Protein AF-A0A2V5L339-F1 (afdb_monomer)

Structure (mmCIF, N/CA/C/O backbone):
data_AF-A0A2V5L339-F1
#
_entry.id   AF-A0A2V5L339-F1
#
loop_
_atom_site.group_PDB
_atom_site.id
_atom_site.type_symbol
_atom_site.label_atom_id
_atom_site.label_alt_id
_atom_site.label_comp_id
_atom_site.label_asym_id
_atom_site.label_entity_id
_atom_site.label_seq_id
_atom_site.pdbx_PDB_ins_code
_atom_site.Cartn_x
_atom_site.Cartn_y
_atom_site.Cartn_z
_atom_site.occupancy
_atom_site.B_iso_or_equiv
_atom_site.auth_seq_id
_atom_site.auth_comp_id
_atom_site.auth_asym_id
_atom_site.auth_atom_id
_atom_site.pdbx_PDB_model_num
ATOM 1 N N . MET A 1 1 ? -5.039 12.944 -1.146 1.00 77.25 1 MET A N 1
ATOM 2 C CA . MET A 1 1 ? -4.710 11.580 -0.669 1.00 77.25 1 MET A CA 1
ATOM 3 C C . MET A 1 1 ? -5.765 11.073 0.310 1.00 77.25 1 MET A C 1
ATOM 5 O O . MET A 1 1 ? -6.502 10.186 -0.089 1.00 77.25 1 MET A O 1
ATOM 9 N N . ILE A 1 2 ? -5.958 11.696 1.481 1.00 93.81 2 ILE A N 1
ATOM 10 C CA . ILE A 1 2 ? -7.116 11.408 2.363 1.00 93.81 2 ILE A CA 1
ATOM 11 C C . ILE A 1 2 ? -8.451 11.701 1.656 1.00 93.81 2 ILE A C 1
ATOM 13 O O . ILE A 1 2 ? -9.392 10.923 1.748 1.00 93.81 2 ILE A O 1
ATOM 17 N N . GLU A 1 3 ? -8.503 12.771 0.858 1.00 95.50 3 GLU A N 1
ATOM 18 C CA . GLU A 1 3 ? -9.709 13.152 0.105 1.00 95.50 3 GLU A CA 1
ATOM 19 C C . GLU A 1 3 ? -10.242 12.059 -0.833 1.00 95.50 3 GLU A C 1
ATOM 21 O O . GLU A 1 3 ? -11.444 11.994 -1.069 1.00 95.50 3 GLU A O 1
ATOM 26 N N . ARG A 1 4 ? -9.384 11.155 -1.337 1.00 95.81 4 ARG A N 1
ATOM 27 C CA . ARG A 1 4 ? -9.847 10.022 -2.158 1.00 95.81 4 ARG A CA 1
ATOM 28 C C . ARG A 1 4 ? -10.610 9.005 -1.309 1.00 95.81 4 ARG A C 1
ATOM 30 O O . ARG A 1 4 ? -11.645 8.524 -1.753 1.00 95.81 4 ARG A O 1
ATOM 37 N N . VAL A 1 5 ? -10.136 8.742 -0.088 1.00 97.19 5 VAL A N 1
ATOM 38 C CA . VAL A 1 5 ? -10.815 7.863 0.875 1.00 97.19 5 VAL A CA 1
ATOM 39 C C . VAL A 1 5 ? -12.139 8.489 1.312 1.00 97.19 5 VAL A C 1
ATOM 41 O O . VAL A 1 5 ? -13.173 7.845 1.213 1.00 97.19 5 VAL A O 1
ATOM 44 N N . LYS A 1 6 ? -12.148 9.775 1.685 1.00 97.25 6 LYS A N 1
ATOM 45 C CA . LYS A 1 6 ? -13.387 10.483 2.061 1.00 97.25 6 LYS A CA 1
ATOM 46 C C . LYS A 1 6 ? -14.411 10.528 0.929 1.00 97.25 6 LYS A C 1
ATOM 48 O O . LYS A 1 6 ? -15.605 10.382 1.173 1.00 97.25 6 LYS A O 1
ATOM 53 N N . LYS A 1 7 ? -13.958 10.721 -0.314 1.00 97.88 7 LYS A N 1
ATOM 54 C CA . LYS A 1 7 ? -14.840 10.645 -1.480 1.00 97.88 7 LYS A CA 1
ATOM 55 C C . LYS A 1 7 ? -15.426 9.243 -1.641 1.00 97.88 7 LYS A C 1
ATOM 57 O O . LYS A 1 7 ? -16.621 9.136 -1.879 1.00 97.88 7 LYS A O 1
ATOM 62 N N . TRP A 1 8 ? -14.613 8.199 -1.490 1.00 97.88 8 TRP A N 1
ATOM 63 C CA . TRP A 1 8 ? -15.100 6.821 -1.525 1.00 97.88 8 TRP A CA 1
ATOM 64 C C . TRP A 1 8 ? -16.161 6.582 -0.441 1.00 97.88 8 TRP A C 1
ATOM 66 O O . TRP A 1 8 ? -17.238 6.088 -0.746 1.00 97.88 8 TRP A O 1
ATOM 76 N N . GLU A 1 9 ? -15.926 7.035 0.793 1.00 98.38 9 GLU A N 1
ATOM 77 C CA . GLU A 1 9 ? -16.905 6.895 1.880 1.00 98.38 9 GLU A CA 1
ATOM 78 C C . GLU A 1 9 ? -18.204 7.666 1.637 1.00 98.38 9 GLU A C 1
ATOM 80 O O . GLU A 1 9 ? -19.275 7.217 2.034 1.00 98.38 9 GLU A O 1
ATOM 85 N N . LYS A 1 10 ? -18.137 8.820 0.963 1.00 98.44 10 LYS A N 1
ATOM 86 C CA . LYS A 1 10 ? -19.337 9.564 0.561 1.00 98.44 10 LYS A CA 1
ATOM 87 C C . LYS A 1 10 ? -20.215 8.747 -0.391 1.00 98.44 10 LYS A C 1
ATOM 89 O O . LYS A 1 10 ? -21.436 8.821 -0.298 1.00 98.44 10 LYS A O 1
ATOM 94 N N . ASP A 1 11 ? -19.587 8.001 -1.294 1.00 98.38 11 ASP A N 1
ATOM 95 C CA . ASP A 1 11 ? -20.270 7.257 -2.350 1.00 98.38 11 ASP A CA 1
ATOM 96 C C . ASP A 1 11 ? -20.682 5.835 -1.882 1.00 98.38 11 ASP A C 1
ATOM 98 O O . ASP A 1 11 ? -21.630 5.266 -2.421 1.00 98.38 11 ASP A O 1
ATOM 102 N N . HIS A 1 12 ? -20.017 5.271 -0.860 1.00 98.06 12 HIS A N 1
ATOM 103 C CA . HIS A 1 12 ? -20.170 3.864 -0.440 1.00 98.06 12 HIS A CA 1
ATOM 104 C C . HIS A 1 12 ? -20.501 3.643 1.046 1.00 98.06 12 HIS A C 1
ATOM 106 O O . HIS A 1 12 ? -20.734 2.507 1.460 1.00 98.06 12 HIS A O 1
ATOM 112 N N . GLY A 1 13 ? -20.559 4.707 1.844 1.00 98.44 13 GLY A N 1
ATOM 113 C CA . GLY A 1 13 ? -20.693 4.631 3.295 1.00 98.44 13 GLY A CA 1
ATOM 114 C C . GLY A 1 13 ? -19.342 4.622 4.011 1.00 98.44 13 GLY A C 1
ATOM 115 O O . GLY A 1 13 ? -18.293 4.340 3.432 1.00 98.44 13 GLY A O 1
ATOM 116 N N . GLN A 1 14 ? -19.371 4.969 5.296 1.00 98.25 14 GLN A N 1
ATOM 117 C CA . GLN A 1 14 ? -18.170 5.012 6.124 1.00 98.25 14 GLN A CA 1
ATOM 118 C C . GLN A 1 14 ? -17.545 3.616 6.255 1.00 98.25 14 GLN A C 1
ATOM 120 O O . GLN A 1 14 ? -18.252 2.635 6.484 1.00 98.25 14 GLN A O 1
ATOM 125 N N . ILE A 1 15 ? -16.217 3.539 6.154 1.00 98.69 15 ILE A N 1
ATOM 126 C CA . ILE A 1 15 ? -15.459 2.303 6.354 1.00 98.69 15 ILE A CA 1
ATOM 127 C C . ILE A 1 15 ? -15.683 1.829 7.798 1.00 98.69 15 ILE A C 1
ATOM 129 O O . ILE A 1 15 ? -15.402 2.589 8.734 1.00 98.69 15 ILE A O 1
ATOM 133 N N . PRO A 1 16 ? -16.186 0.599 8.005 1.00 98.44 16 PRO A N 1
ATOM 134 C CA . PRO A 1 16 ? -16.426 0.087 9.343 1.00 98.44 16 PRO A CA 1
ATOM 135 C C . PRO A 1 16 ? -15.109 -0.227 10.063 1.00 98.44 16 PRO A C 1
ATOM 137 O O . PRO A 1 16 ? -14.110 -0.602 9.448 1.00 98.44 16 PRO A O 1
ATOM 140 N N . GLY A 1 17 ? -15.124 -0.111 11.392 1.00 98.56 17 GLY A N 1
ATOM 141 C CA . GLY A 1 17 ? -14.008 -0.561 12.224 1.00 98.56 17 GLY A CA 1
ATOM 142 C C . GLY A 1 17 ? -13.762 -2.061 12.062 1.00 98.56 17 GLY A C 1
ATOM 143 O O . GLY A 1 17 ? -14.704 -2.835 11.902 1.00 98.56 17 GLY A O 1
ATOM 144 N N . GLY A 1 18 ? -12.494 -2.468 12.088 1.00 98.25 18 GLY A N 1
ATOM 145 C CA . GLY A 1 18 ? -12.077 -3.852 11.853 1.00 98.25 18 GLY A CA 1
ATOM 146 C C . GLY A 1 18 ? -12.101 -4.286 10.383 1.00 98.25 18 GLY A C 1
ATOM 147 O O . GLY A 1 18 ? -11.885 -5.458 10.086 1.00 98.25 18 GLY A O 1
ATOM 148 N N . ALA A 1 19 ? -12.370 -3.371 9.446 1.00 98.56 19 ALA A N 1
ATOM 149 C CA . ALA A 1 19 ? -12.368 -3.693 8.024 1.00 98.56 19 ALA A CA 1
ATOM 150 C C . ALA A 1 19 ? -10.974 -4.071 7.502 1.00 98.56 19 ALA A C 1
ATOM 152 O O . ALA A 1 19 ? -9.944 -3.640 8.025 1.00 98.56 19 ALA A O 1
ATOM 153 N N . PHE A 1 20 ? -10.970 -4.803 6.392 1.00 98.62 20 PHE A N 1
ATOM 154 C CA . PHE A 1 20 ? -9.851 -4.853 5.460 1.00 98.62 20 PHE A CA 1
ATOM 155 C C . PHE A 1 20 ? -10.106 -3.853 4.328 1.00 98.62 20 PHE A C 1
ATOM 157 O O . PHE A 1 20 ? -11.188 -3.856 3.739 1.00 98.62 20 PHE A O 1
ATOM 164 N N . VAL A 1 21 ? -9.127 -2.999 4.019 1.00 98.56 21 VAL A N 1
ATOM 165 C CA . VAL A 1 21 ? -9.245 -1.997 2.948 1.00 98.56 21 VAL A CA 1
ATOM 166 C C . VAL A 1 21 ? -8.210 -2.255 1.863 1.00 98.56 21 VAL A C 1
ATOM 168 O O . VAL A 1 21 ? -7.013 -2.085 2.080 1.00 98.56 21 VAL A O 1
ATOM 171 N N . ALA A 1 22 ? -8.682 -2.608 0.668 1.00 98.25 22 ALA A N 1
ATOM 172 C CA . ALA A 1 22 ? -7.835 -2.854 -0.493 1.00 98.25 22 ALA A CA 1
ATOM 173 C C . ALA A 1 22 ? -7.831 -1.659 -1.461 1.00 98.25 22 ALA A C 1
ATOM 175 O O . ALA A 1 22 ? -8.886 -1.161 -1.866 1.00 98.25 22 ALA A O 1
ATOM 176 N N . MET A 1 23 ? -6.642 -1.222 -1.879 1.00 97.62 23 MET A N 1
ATOM 177 C CA . MET A 1 23 ? -6.466 -0.270 -2.971 1.00 97.62 23 MET A CA 1
ATOM 178 C C . MET A 1 23 ? -6.405 -1.027 -4.298 1.00 97.62 23 MET A C 1
ATOM 180 O O . MET A 1 23 ? -5.348 -1.506 -4.704 1.00 97.62 23 MET A O 1
ATOM 184 N N . ARG A 1 24 ? -7.546 -1.090 -4.988 1.00 97.81 24 ARG A N 1
ATOM 185 C CA . ARG A 1 24 ? -7.621 -1.629 -6.347 1.00 97.81 24 ARG A CA 1
ATOM 186 C C . ARG A 1 24 ? -7.007 -0.655 -7.353 1.00 97.81 24 ARG A C 1
ATOM 188 O O . ARG A 1 24 ? -7.423 0.503 -7.445 1.00 97.81 24 ARG A O 1
ATOM 195 N N . THR A 1 25 ? -6.050 -1.140 -8.125 1.00 98.06 25 THR A N 1
ATOM 196 C CA . THR A 1 25 ? -5.306 -0.401 -9.154 1.00 98.06 25 THR A CA 1
ATOM 197 C C . THR A 1 25 ? -5.276 -1.131 -10.495 1.00 98.06 25 THR A C 1
ATOM 199 O O . THR A 1 25 ? -4.772 -0.565 -11.465 1.00 98.06 25 THR A O 1
ATOM 202 N N . ASP A 1 26 ? -5.826 -2.350 -10.561 1.00 98.44 26 ASP A N 1
ATOM 203 C CA . ASP A 1 26 ? -5.708 -3.277 -11.689 1.00 98.44 26 ASP A CA 1
ATOM 204 C C . ASP A 1 26 ? -4.229 -3.600 -12.037 1.00 98.44 26 ASP A C 1
ATOM 206 O O . ASP A 1 26 ? -3.925 -4.029 -13.155 1.00 98.44 26 ASP A O 1
ATOM 210 N N . TRP A 1 27 ? -3.293 -3.397 -11.098 1.00 98.62 27 TRP A N 1
ATOM 211 C CA . TRP A 1 27 ? -1.867 -3.694 -11.281 1.00 98.62 27 TRP A CA 1
ATOM 212 C C . TRP A 1 27 ? -1.596 -5.188 -11.448 1.00 98.62 27 TRP A C 1
ATOM 214 O O . TRP A 1 27 ? -0.718 -5.561 -12.223 1.00 98.62 27 TRP A O 1
ATOM 224 N N . SER A 1 28 ? -2.408 -6.035 -10.816 1.00 98.12 28 SER A N 1
ATOM 225 C CA . SER A 1 28 ? -2.400 -7.497 -10.951 1.00 98.12 28 SER A CA 1
ATOM 226 C C . SER A 1 28 ? -2.454 -7.969 -12.407 1.00 98.12 28 SER A C 1
ATOM 228 O O . SER A 1 28 ? -1.865 -8.989 -12.746 1.00 98.12 28 SER A O 1
ATOM 230 N N . LYS A 1 29 ? -3.050 -7.189 -13.321 1.00 98.38 29 LYS A N 1
ATOM 231 C CA . LYS A 1 29 ? -3.081 -7.493 -14.767 1.00 98.38 29 LYS A CA 1
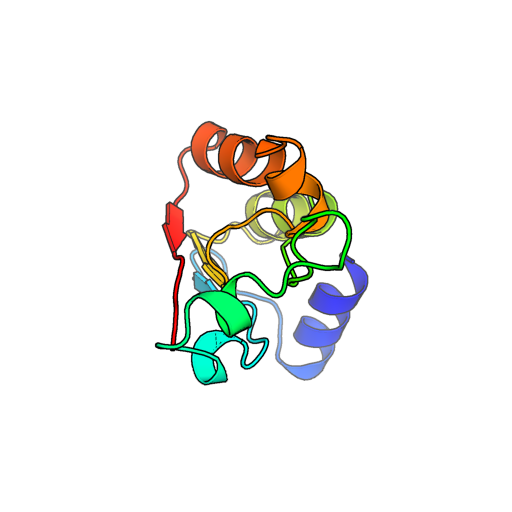ATOM 232 C C . LYS A 1 29 ? -1.700 -7.500 -15.434 1.00 98.38 29 LYS A C 1
ATOM 234 O O . LYS A 1 29 ? -1.587 -7.896 -16.593 1.00 98.38 29 LYS A O 1
ATOM 239 N N . ARG A 1 30 ? -0.661 -7.012 -14.751 1.00 98.19 30 ARG A N 1
ATOM 240 C CA . ARG A 1 30 ? 0.738 -7.054 -15.204 1.00 98.19 30 ARG A CA 1
ATOM 241 C C . ARG A 1 30 ? 1.432 -8.362 -14.819 1.00 98.19 30 ARG A C 1
ATOM 243 O O . ARG A 1 30 ? 2.429 -8.704 -15.447 1.00 98.19 30 ARG A O 1
ATOM 250 N N . TRP A 1 31 ? 0.906 -9.109 -13.851 1.00 96.38 31 TRP A N 1
ATOM 251 C CA . TRP A 1 31 ? 1.395 -10.440 -13.500 1.00 96.38 31 TRP A CA 1
ATOM 252 C C . TRP A 1 31 ? 1.149 -11.440 -14.650 1.00 96.38 31 TRP A C 1
ATOM 254 O O . TRP A 1 31 ? 0.145 -11.316 -15.356 1.00 96.38 31 TRP A O 1
ATOM 264 N N . PRO A 1 32 ? 2.021 -12.449 -14.868 1.00 96.38 32 PRO A N 1
ATOM 265 C CA . PRO A 1 32 ? 3.269 -12.762 -14.157 1.00 96.38 32 PRO A CA 1
ATOM 266 C C . PRO A 1 32 ? 4.529 -12.084 -14.722 1.00 96.38 32 PRO A C 1
ATOM 268 O O . PRO A 1 32 ? 5.643 -12.531 -14.461 1.00 96.38 32 PRO A O 1
ATOM 271 N N . ASP A 1 33 ? 4.390 -11.025 -15.519 1.00 98.12 33 ASP A N 1
ATOM 272 C CA . ASP A 1 33 ? 5.528 -10.352 -16.149 1.00 98.12 33 ASP A CA 1
ATOM 273 C C . ASP A 1 33 ? 6.236 -9.427 -15.144 1.00 98.12 33 ASP A C 1
ATOM 275 O O . ASP A 1 33 ? 5.778 -8.320 -14.855 1.00 98.12 33 ASP A O 1
ATOM 279 N N . ALA A 1 34 ? 7.368 -9.893 -14.605 1.00 96.25 34 ALA A N 1
ATOM 280 C CA . ALA A 1 34 ? 8.145 -9.168 -13.600 1.00 96.25 34 ALA A CA 1
ATOM 281 C C . ALA A 1 34 ? 8.572 -7.769 -14.076 1.00 96.25 34 ALA A C 1
ATOM 283 O O . ALA A 1 34 ? 8.465 -6.803 -13.324 1.00 96.25 34 ALA A O 1
ATOM 284 N N . THR A 1 35 ? 8.974 -7.620 -15.342 1.00 97.69 35 THR A N 1
ATOM 285 C CA . THR A 1 35 ? 9.364 -6.316 -15.896 1.00 97.69 35 THR A CA 1
ATOM 286 C C . THR A 1 35 ? 8.178 -5.357 -15.936 1.00 97.69 35 THR A C 1
ATOM 288 O O . THR A 1 35 ? 8.319 -4.181 -15.592 1.00 97.69 35 THR A O 1
ATOM 291 N N . LYS A 1 36 ? 6.984 -5.842 -16.300 1.00 98.06 36 LYS A N 1
ATOM 292 C CA . LYS A 1 36 ? 5.764 -5.024 -16.252 1.00 98.06 36 LYS A CA 1
ATOM 293 C C . LYS A 1 36 ? 5.321 -4.707 -14.830 1.00 98.06 36 LYS A C 1
ATOM 295 O O . LYS A 1 36 ? 4.783 -3.617 -14.640 1.00 98.06 36 LYS A O 1
ATOM 300 N N . MET A 1 37 ? 5.509 -5.621 -13.877 1.00 97.94 37 MET A N 1
ATOM 301 C CA . MET A 1 37 ? 5.179 -5.412 -12.462 1.00 97.94 37 MET A CA 1
ATOM 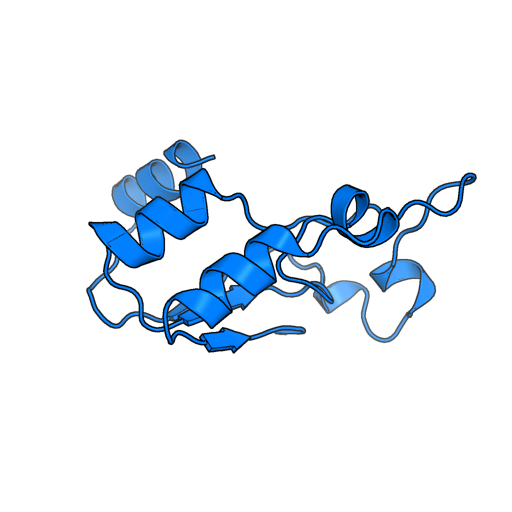302 C C . MET A 1 37 ? 6.068 -4.337 -11.833 1.00 97.94 37 MET A C 1
ATOM 304 O O . MET A 1 37 ? 5.543 -3.427 -11.196 1.00 97.94 37 MET A O 1
ATOM 308 N N . GLU A 1 38 ? 7.382 -4.400 -12.068 1.00 96.69 38 GLU A N 1
ATOM 309 C CA . GLU A 1 38 ? 8.342 -3.400 -11.584 1.00 96.69 38 GLU A CA 1
ATOM 310 C C . GLU A 1 38 ? 8.174 -2.049 -12.292 1.00 96.69 38 GLU A C 1
ATOM 312 O O . GLU A 1 38 ? 8.342 -0.996 -11.679 1.00 96.69 38 GLU A O 1
ATOM 317 N N . ASN A 1 39 ? 7.838 -2.068 -13.588 1.00 98.06 39 ASN A N 1
ATOM 318 C CA . ASN A 1 39 ? 7.594 -0.878 -14.405 1.00 98.06 39 ASN A CA 1
ATOM 319 C C . ASN A 1 39 ? 8.701 0.188 -14.251 1.00 98.06 39 ASN A C 1
ATOM 321 O O . ASN A 1 39 ? 8.419 1.367 -14.023 1.00 98.06 39 ASN A O 1
ATOM 325 N N . LYS A 1 40 ? 9.966 -0.246 -14.314 1.00 98.38 40 LYS A N 1
ATOM 326 C CA . LYS A 1 40 ? 11.137 0.628 -14.161 1.00 98.38 40 LYS A CA 1
ATOM 327 C C . LYS A 1 40 ? 11.312 1.553 -15.366 1.00 98.38 40 LYS A C 1
ATOM 329 O O . LYS A 1 40 ? 11.108 1.146 -16.509 1.00 98.38 40 LYS A O 1
ATOM 334 N N . ASP A 1 41 ? 11.712 2.796 -15.112 1.00 97.69 41 ASP A N 1
ATOM 335 C CA . ASP A 1 41 ? 12.115 3.739 -16.154 1.00 97.69 41 ASP A CA 1
ATOM 336 C C . ASP A 1 41 ? 13.561 3.508 -16.630 1.00 97.69 41 ASP A C 1
ATOM 338 O O . ASP A 1 41 ? 14.276 2.628 -16.149 1.00 97.69 41 ASP A O 1
ATOM 342 N N . GLY A 1 42 ? 14.022 4.333 -17.577 1.00 97.62 42 GLY A N 1
ATOM 343 C CA . GLY A 1 42 ? 15.384 4.249 -18.119 1.00 97.62 42 GLY A CA 1
ATOM 344 C C . GLY A 1 42 ? 16.509 4.540 -17.114 1.00 97.62 42 GLY A C 1
ATOM 345 O O . GLY A 1 42 ? 17.674 4.355 -17.453 1.00 97.62 42 GLY A O 1
ATOM 346 N N . LYS A 1 43 ? 16.190 4.999 -15.897 1.00 96.81 43 LYS A N 1
ATOM 347 C CA . LYS A 1 43 ? 17.139 5.198 -14.790 1.00 96.81 43 LYS A CA 1
ATOM 348 C C . LYS A 1 43 ? 17.043 4.086 -13.739 1.00 96.81 43 LYS A C 1
ATOM 350 O O . LYS A 1 43 ? 17.755 4.148 -12.742 1.00 96.81 43 LYS A O 1
ATOM 355 N N . GLY A 1 44 ? 16.188 3.085 -13.956 1.00 96.81 44 GLY A N 1
ATOM 356 C CA . GLY A 1 44 ? 15.977 1.962 -13.048 1.00 96.81 44 GLY A CA 1
ATOM 357 C C . GLY A 1 44 ? 14.980 2.231 -11.918 1.00 96.81 44 GLY A C 1
ATOM 358 O O . GLY A 1 44 ? 14.795 1.347 -11.086 1.00 96.81 44 GLY A O 1
ATOM 359 N N . ALA A 1 45 ? 14.324 3.397 -11.880 1.00 98.06 45 AL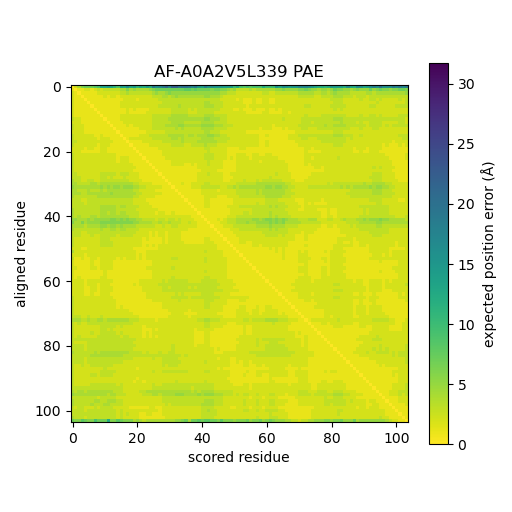A A N 1
ATOM 360 C CA . ALA A 1 45 ? 13.332 3.705 -10.852 1.00 98.06 45 ALA A CA 1
ATOM 361 C C . ALA A 1 45 ? 11.980 3.080 -11.211 1.00 98.06 45 ALA A C 1
ATOM 363 O O . ALA A 1 45 ? 11.482 3.282 -12.316 1.00 98.06 45 ALA A O 1
ATOM 364 N N . ALA A 1 46 ? 11.387 2.330 -10.287 1.00 98.31 46 ALA A N 1
ATOM 365 C CA . ALA A 1 46 ? 10.087 1.688 -10.433 1.00 98.31 46 ALA A CA 1
ATOM 366 C C . ALA A 1 46 ? 8.933 2.703 -10.385 1.00 98.31 46 ALA A C 1
ATOM 368 O O . ALA A 1 46 ? 8.900 3.598 -9.538 1.00 98.31 46 ALA A O 1
ATOM 369 N N . HIS A 1 47 ? 7.948 2.538 -11.271 1.00 98.12 47 HIS A N 1
ATOM 370 C CA . HIS A 1 47 ? 6.766 3.405 -11.354 1.00 98.12 47 HIS A CA 1
ATOM 371 C C . HIS A 1 47 ? 5.488 2.603 -11.144 1.00 98.12 47 HIS A C 1
ATOM 373 O O . HIS A 1 47 ? 4.797 2.262 -12.102 1.00 98.12 47 HIS A O 1
ATOM 379 N N . TYR A 1 48 ? 5.148 2.337 -9.890 1.00 97.94 48 TYR A N 1
ATOM 380 C CA . TYR A 1 48 ? 3.884 1.714 -9.506 1.00 97.94 48 TYR A CA 1
ATOM 381 C C . TYR A 1 48 ? 3.215 2.493 -8.364 1.00 97.94 48 TYR A C 1
ATOM 383 O O . TYR A 1 48 ? 3.901 3.198 -7.612 1.00 97.94 48 TYR A O 1
ATOM 391 N N . PRO A 1 49 ? 1.872 2.455 -8.262 1.00 97.81 49 PRO A N 1
ATOM 392 C CA . PRO A 1 49 ? 1.153 3.159 -7.207 1.00 97.81 49 PRO A CA 1
ATOM 393 C C . PRO A 1 49 ? 1.481 2.570 -5.833 1.00 97.81 49 PRO A C 1
ATOM 395 O O . PRO A 1 49 ? 1.778 1.393 -5.718 1.00 97.81 49 PRO A O 1
ATOM 398 N N . GLY A 1 50 ? 1.350 3.376 -4.789 1.00 97.44 50 GLY A N 1
ATOM 399 C CA . GLY A 1 50 ? 1.438 2.918 -3.407 1.00 97.44 50 GLY A CA 1
ATOM 40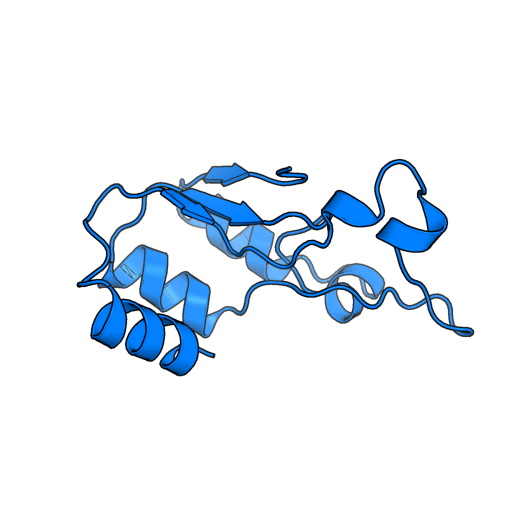0 C C . GLY A 1 50 ? 0.515 3.738 -2.522 1.00 97.44 50 GLY A C 1
ATOM 401 O O . GLY A 1 50 ? -0.184 4.653 -2.985 1.00 97.44 50 GLY A O 1
ATOM 402 N N . TRP A 1 51 ? 0.506 3.407 -1.241 1.00 98.19 51 TRP A N 1
ATOM 403 C CA . TRP A 1 51 ? -0.222 4.165 -0.240 1.00 98.19 51 TRP A CA 1
ATOM 404 C C . TRP A 1 51 ? 0.450 5.511 0.035 1.00 98.19 51 TRP A C 1
ATOM 406 O O . TRP A 1 51 ? 1.498 5.863 -0.503 1.00 98.19 51 TRP A O 1
ATOM 416 N N . SER A 1 52 ? -0.181 6.305 0.893 1.00 97.56 52 SER A N 1
ATOM 417 C CA . SER A 1 52 ? 0.471 7.467 1.473 1.00 97.56 52 SER A CA 1
ATOM 418 C C . SER A 1 52 ? 0.274 7.504 2.972 1.00 97.56 52 SER A C 1
ATOM 420 O O . SER A 1 52 ? -0.779 7.100 3.473 1.00 97.56 52 SER A O 1
ATOM 422 N N . LEU A 1 53 ? 1.252 8.059 3.690 1.00 97.81 53 LEU A N 1
ATOM 423 C CA . LEU A 1 53 ? 1.193 8.143 5.147 1.00 97.81 53 LEU A CA 1
ATOM 424 C C . LEU A 1 53 ? -0.084 8.829 5.660 1.00 97.81 53 LEU A C 1
ATOM 426 O O . LEU A 1 53 ? -0.686 8.303 6.594 1.00 97.81 53 LEU A O 1
ATOM 430 N N . PRO A 1 54 ? -0.566 9.945 5.069 1.00 98.31 54 PRO A N 1
ATOM 431 C CA . PRO A 1 54 ? -1.824 10.544 5.506 1.00 98.31 54 PRO A CA 1
ATOM 432 C C . PRO A 1 54 ? -3.030 9.610 5.330 1.00 98.31 54 PRO A C 1
ATOM 434 O O . PRO A 1 54 ? -3.897 9.576 6.197 1.00 98.31 54 PRO A O 1
ATOM 437 N N . ALA A 1 55 ? -3.094 8.844 4.233 1.00 98.19 55 ALA A N 1
ATOM 438 C CA . ALA A 1 55 ? -4.185 7.897 4.007 1.00 98.19 55 ALA A CA 1
ATOM 439 C C . ALA A 1 55 ? -4.117 6.716 4.986 1.00 98.19 55 ALA A C 1
ATOM 4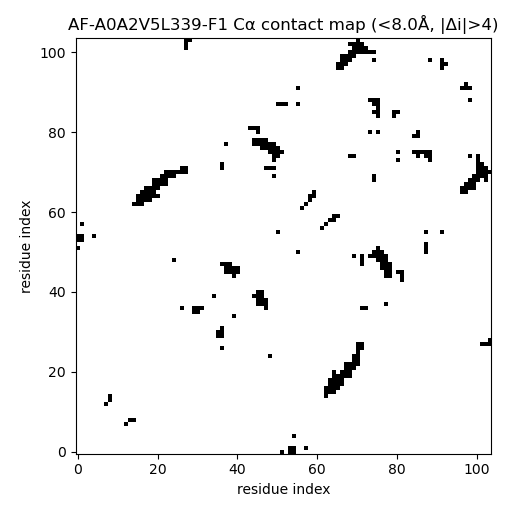41 O O . ALA A 1 55 ? -5.136 6.362 5.570 1.00 98.19 55 ALA A O 1
ATOM 442 N N . LEU A 1 56 ? -2.924 6.160 5.219 1.00 98.31 56 LEU A N 1
ATOM 443 C CA . LEU A 1 56 ? -2.730 5.072 6.179 1.00 98.31 56 LEU A CA 1
ATOM 444 C C . LEU A 1 56 ? -3.057 5.519 7.605 1.00 98.31 56 LEU A C 1
ATOM 446 O O . LEU A 1 56 ? -3.820 4.843 8.285 1.00 98.31 56 LEU A O 1
ATOM 450 N N . LYS A 1 57 ? -2.575 6.691 8.038 1.00 98.06 57 LYS A N 1
ATOM 451 C CA . LYS A 1 57 ? -2.924 7.251 9.353 1.00 98.06 57 LYS A CA 1
ATOM 452 C C . LYS A 1 57 ? -4.427 7.424 9.512 1.00 98.06 57 LYS A C 1
ATOM 454 O O . LYS A 1 57 ? -4.978 6.996 10.516 1.00 98.06 57 LYS A O 1
ATOM 459 N N . PHE A 1 58 ? -5.098 7.986 8.512 1.00 98.50 58 PHE A N 1
ATOM 460 C CA . PHE A 1 58 ? -6.551 8.127 8.534 1.00 98.50 58 PHE A CA 1
ATOM 461 C C . PHE A 1 58 ? -7.259 6.768 8.675 1.00 98.50 58 PHE A C 1
ATOM 463 O O . PHE A 1 58 ? -8.121 6.594 9.535 1.00 98.50 58 PHE A O 1
ATOM 470 N N . LEU A 1 59 ? -6.867 5.779 7.872 1.00 98.31 59 LEU A N 1
ATOM 471 C CA . LEU A 1 59 ? -7.475 4.452 7.894 1.00 98.31 59 LEU A CA 1
ATOM 472 C C . LEU A 1 59 ? -7.237 3.713 9.220 1.00 98.31 59 LEU A C 1
ATOM 474 O O . LEU A 1 59 ? -8.186 3.227 9.833 1.00 98.31 59 LEU A O 1
ATOM 478 N N . TYR A 1 60 ? -5.999 3.656 9.705 1.00 98.50 60 TYR A N 1
ATOM 479 C CA . TYR A 1 60 ? -5.675 2.930 10.935 1.00 98.50 60 TYR A CA 1
ATOM 480 C C . TYR A 1 60 ? -6.121 3.671 12.199 1.00 98.50 60 TYR A C 1
ATOM 482 O O . TYR A 1 60 ? -6.630 3.050 13.127 1.00 98.50 60 TYR A O 1
ATOM 490 N N . GLN A 1 61 ? -5.984 4.997 12.254 1.00 97.94 61 GLN A N 1
ATOM 491 C CA . GLN A 1 61 ? -6.251 5.760 13.480 1.00 97.94 61 GLN A CA 1
ATOM 492 C C . GLN A 1 61 ? -7.707 6.217 13.577 1.00 97.94 61 GLN A C 1
ATOM 494 O O . GLN A 1 61 ? -8.320 6.090 14.638 1.00 97.94 61 GLN A O 1
ATOM 499 N N . GLU A 1 62 ? -8.282 6.730 12.485 1.00 98.12 62 GLU A N 1
ATOM 500 C CA . GLU A 1 62 ? -9.651 7.259 12.500 1.00 98.12 62 GLU A CA 1
ATOM 501 C C . GLU A 1 62 ? -10.694 6.208 12.122 1.00 98.12 62 GLU A C 1
ATOM 503 O O . GLU A 1 62 ? -11.800 6.233 12.662 1.00 98.12 62 GLU A O 1
ATOM 508 N N . ARG A 1 63 ? -10.379 5.289 11.198 1.00 98.44 63 ARG A N 1
ATOM 509 C CA . ARG A 1 63 ? -11.297 4.201 10.803 1.00 98.44 63 ARG A CA 1
ATOM 510 C C . ARG A 1 63 ? -11.047 2.883 11.517 1.00 98.44 63 ARG A C 1
ATOM 512 O O . ARG A 1 63 ? -11.947 2.052 11.528 1.00 98.44 63 ARG A O 1
ATOM 519 N N . ARG A 1 64 ? -9.901 2.721 12.185 1.00 98.44 64 ARG A N 1
ATOM 520 C CA . ARG A 1 64 ? -9.556 1.517 12.963 1.00 98.44 64 ARG A CA 1
ATOM 521 C C . ARG A 1 64 ? -9.683 0.240 12.132 1.00 98.44 64 ARG A C 1
ATOM 523 O O . ARG A 1 64 ? -10.290 -0.736 12.573 1.00 98.44 64 ARG A O 1
ATOM 530 N N . ILE A 1 65 ? -9.173 0.276 10.902 1.00 98.69 65 ILE A N 1
ATOM 531 C CA . ILE A 1 65 ? -9.113 -0.906 10.035 1.00 98.69 65 ILE A CA 1
ATOM 532 C C . ILE A 1 65 ? -8.121 -1.924 10.611 1.00 98.69 65 ILE A C 1
ATOM 534 O O . ILE A 1 65 ? -7.167 -1.544 11.285 1.00 98.69 65 ILE A O 1
ATOM 538 N N . THR A 1 66 ? -8.325 -3.211 10.340 1.00 98.50 66 THR A N 1
ATOM 539 C CA . THR A 1 66 ? -7.411 -4.276 10.787 1.00 98.50 66 THR A CA 1
ATOM 540 C C . THR A 1 66 ? -6.228 -4.439 9.840 1.00 98.50 66 THR A C 1
ATOM 542 O O . THR A 1 66 ? -5.121 -4.749 10.280 1.00 98.50 66 THR A O 1
ATOM 545 N N . ALA A 1 67 ? -6.459 -4.248 8.541 1.00 98.56 67 ALA A N 1
ATOM 546 C CA . ALA A 1 67 ? -5.439 -4.457 7.528 1.00 98.56 67 ALA A CA 1
ATOM 547 C C . ALA A 1 67 ? -5.695 -3.619 6.274 1.00 98.56 67 ALA A C 1
ATOM 549 O O . ALA A 1 67 ? -6.844 -3.362 5.898 1.00 98.56 67 ALA A O 1
ATOM 550 N N . SER A 1 68 ? -4.615 -3.256 5.593 1.00 98.62 68 SER A N 1
ATOM 551 C CA . SER A 1 68 ? -4.631 -2.646 4.263 1.00 98.62 68 SER A CA 1
ATOM 552 C C . SER A 1 68 ? -4.076 -3.609 3.222 1.00 98.62 68 SER A C 1
ATOM 554 O O . SER A 1 68 ? -3.224 -4.434 3.534 1.00 98.62 68 SER A O 1
ATOM 556 N N . GLY A 1 69 ? -4.512 -3.493 1.974 1.00 98.56 69 GLY A N 1
ATOM 557 C CA . GLY A 1 69 ? -4.007 -4.339 0.898 1.00 98.56 69 GLY A CA 1
ATOM 558 C C . GLY A 1 69 ? -3.864 -3.615 -0.429 1.00 98.56 69 GLY A C 1
ATOM 559 O O . GLY A 1 69 ? -4.480 -2.570 -0.648 1.00 98.56 69 GLY A O 1
ATOM 560 N N . HIS A 1 70 ? -3.025 -4.145 -1.306 1.00 98.56 70 HIS A N 1
ATOM 561 C CA . HIS A 1 70 ? -2.731 -3.562 -2.611 1.00 98.56 70 HIS A CA 1
ATOM 562 C C . HIS A 1 70 ? -2.221 -4.635 -3.588 1.00 98.56 70 HIS A C 1
ATOM 564 O O . HIS A 1 70 ? -1.849 -5.737 -3.197 1.00 98.56 70 HIS A O 1
ATOM 570 N N . GLU A 1 71 ? -2.253 -4.321 -4.882 1.00 98.62 71 GLU A N 1
ATOM 571 C CA . GLU A 1 71 ? -1.867 -5.256 -5.955 1.00 98.62 71 GLU A CA 1
ATOM 572 C C . GLU A 1 71 ? -0.370 -5.178 -6.320 1.00 98.62 71 GLU A C 1
ATOM 574 O O . GLU A 1 71 ? 0.148 -6.029 -7.039 1.00 98.62 71 GLU A O 1
ATOM 579 N N . THR A 1 72 ? 0.323 -4.127 -5.875 1.00 97.94 72 THR A N 1
ATOM 580 C CA . THR A 1 72 ? 1.762 -3.920 -6.094 1.00 97.94 72 THR A CA 1
ATOM 581 C C . THR A 1 72 ? 2.611 -4.798 -5.174 1.00 97.94 72 THR A C 1
ATOM 583 O O . THR A 1 72 ? 2.094 -5.461 -4.279 1.00 97.94 72 THR A O 1
ATOM 586 N N . THR A 1 73 ? 3.919 -4.826 -5.426 1.00 94.94 73 THR A N 1
ATOM 587 C CA . THR A 1 73 ? 4.914 -5.581 -4.642 1.00 94.94 73 THR A CA 1
ATOM 588 C C . THR A 1 73 ? 5.279 -4.913 -3.318 1.00 94.94 73 THR A C 1
ATOM 590 O O . THR A 1 73 ? 6.210 -5.370 -2.675 1.00 94.94 73 THR A O 1
ATOM 593 N N . ASP A 1 74 ? 4.663 -3.775 -3.002 1.00 97.31 74 ASP A N 1
ATOM 594 C CA . ASP A 1 74 ? 5.009 -2.978 -1.834 1.00 97.31 74 ASP A CA 1
ATOM 595 C C . ASP A 1 74 ? 3.876 -2.011 -1.473 1.00 97.31 74 ASP A C 1
ATOM 597 O O . ASP A 1 74 ? 3.155 -1.504 -2.353 1.00 97.31 74 ASP A O 1
ATOM 601 N N . THR A 1 75 ? 3.764 -1.728 -0.173 1.00 97.69 75 THR A N 1
ATOM 602 C CA . THR A 1 75 ? 2.907 -0.684 0.393 1.00 97.69 75 THR A CA 1
ATOM 603 C C . THR A 1 75 ? 3.351 0.695 -0.086 1.00 97.69 75 THR A C 1
ATOM 605 O O . THR A 1 75 ? 2.511 1.560 -0.379 1.00 97.69 75 THR A O 1
ATOM 608 N N . ASP A 1 76 ? 4.661 0.909 -0.143 1.00 98.38 76 ASP A N 1
ATOM 609 C CA . ASP A 1 76 ? 5.300 2.147 -0.544 1.00 98.38 76 ASP A CA 1
ATOM 610 C C . ASP A 1 76 ? 5.237 2.330 -2.076 1.00 98.38 76 ASP A C 1
ATOM 612 O O . ASP A 1 76 ? 5.336 1.372 -2.845 1.00 98.38 76 ASP A O 1
ATOM 616 N N . PRO A 1 77 ? 5.053 3.564 -2.587 1.00 98.06 77 PRO A N 1
ATOM 617 C CA . PRO A 1 77 ? 5.098 3.809 -4.027 1.00 98.06 77 PRO A CA 1
ATOM 618 C C . PRO A 1 77 ? 6.453 3.413 -4.622 1.00 98.06 77 PRO A C 1
ATOM 620 O O . PRO A 1 77 ? 7.489 3.675 -4.014 1.00 98.06 77 PRO A O 1
ATOM 623 N N . GLY A 1 78 ? 6.478 2.917 -5.863 1.00 98.06 78 GLY A N 1
ATOM 624 C CA . GLY A 1 78 ? 7.712 2.391 -6.469 1.00 98.06 78 GLY A CA 1
ATOM 625 C C . GLY A 1 78 ? 8.890 3.371 -6.508 1.00 98.06 78 GLY A C 1
ATOM 626 O O . GLY A 1 78 ? 10.041 2.961 -6.392 1.00 98.06 78 GLY A O 1
ATOM 627 N N . ILE A 1 79 ? 8.622 4.680 -6.575 1.00 98.19 79 ILE A N 1
ATOM 628 C CA . ILE A 1 79 ? 9.654 5.728 -6.512 1.00 98.19 79 ILE A CA 1
ATOM 629 C C . ILE A 1 79 ? 10.354 5.793 -5.146 1.00 98.19 79 ILE A C 1
ATOM 631 O O . ILE A 1 79 ? 11.529 6.162 -5.091 1.00 98.19 79 ILE A O 1
ATOM 635 N N . ALA A 1 80 ? 9.637 5.493 -4.062 1.00 98.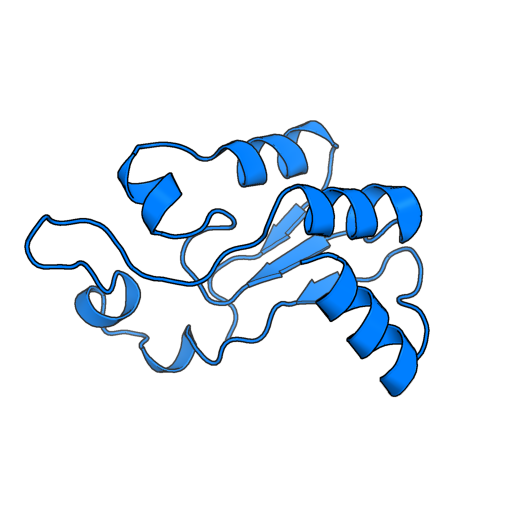12 80 ALA A N 1
ATOM 636 C CA . ALA A 1 80 ? 10.173 5.430 -2.705 1.00 98.12 80 ALA A CA 1
ATOM 637 C C . ALA A 1 80 ? 10.938 4.116 -2.498 1.00 98.12 80 ALA A C 1
ATOM 639 O O . ALA A 1 80 ? 12.124 4.159 -2.177 1.00 98.12 80 ALA A O 1
ATOM 640 N N . ALA A 1 81 ? 10.327 2.980 -2.848 1.00 97.50 81 ALA A N 1
ATOM 641 C CA . ALA A 1 81 ? 10.972 1.666 -2.782 1.00 97.50 81 ALA A CA 1
ATOM 642 C C . ALA A 1 81 ? 12.280 1.605 -3.599 1.00 97.50 81 ALA A C 1
ATOM 644 O O . ALA A 1 81 ? 13.283 1.065 -3.149 1.00 97.50 81 ALA A O 1
ATOM 645 N N . SER A 1 82 ? 12.342 2.276 -4.757 1.00 97.50 82 SER A N 1
ATOM 646 C CA . SER A 1 82 ? 13.575 2.390 -5.567 1.00 97.50 82 SER A CA 1
ATOM 647 C C . SER A 1 82 ? 14.730 3.132 -4.878 1.00 97.50 82 SER A C 1
ATOM 649 O O . SER A 1 82 ? 15.826 3.210 -5.431 1.00 97.50 82 SER A O 1
ATOM 651 N N . LYS A 1 83 ? 14.476 3.748 -3.722 1.00 97.81 83 LYS A N 1
ATOM 652 C CA . LYS A 1 83 ? 15.444 4.457 -2.877 1.00 97.81 83 LYS A CA 1
ATOM 653 C C . LYS A 1 83 ? 15.586 3.798 -1.502 1.00 97.81 83 LYS A C 1
ATOM 655 O O . LYS A 1 83 ? 16.083 4.452 -0.588 1.00 97.81 83 LYS A O 1
ATOM 660 N N . ASP A 1 84 ? 15.110 2.563 -1.359 1.00 97.50 84 ASP A N 1
ATOM 661 C CA . ASP A 1 84 ? 15.040 1.83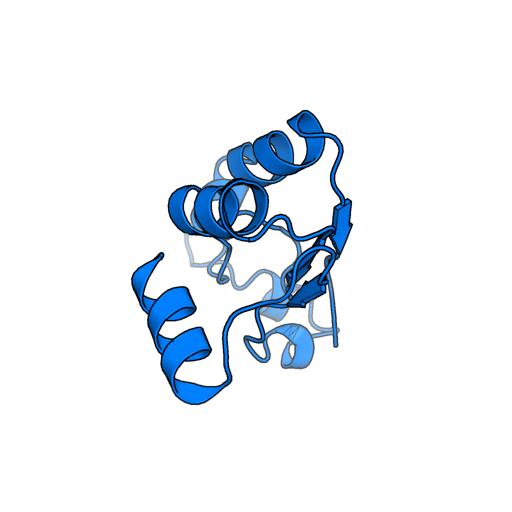0 -0.096 1.00 97.50 84 ASP A CA 1
ATOM 662 C C . ASP A 1 84 ? 14.235 2.559 1.002 1.00 97.50 84 ASP A C 1
ATOM 664 O O . ASP A 1 84 ? 14.511 2.430 2.196 1.00 97.50 84 ASP A O 1
ATOM 668 N N . ASP A 1 85 ? 13.231 3.348 0.600 1.00 98.25 85 ASP A N 1
ATOM 669 C CA . ASP A 1 85 ? 12.278 3.987 1.511 1.00 98.25 85 ASP A CA 1
ATOM 670 C C . ASP A 1 85 ? 11.011 3.130 1.624 1.00 98.25 85 ASP A C 1
ATOM 672 O O . ASP A 1 85 ? 10.131 3.193 0.766 1.00 98.25 85 ASP A O 1
ATOM 676 N N . TYR A 1 86 ? 10.960 2.350 2.707 1.00 97.88 86 TYR A N 1
ATOM 677 C CA . TYR A 1 86 ? 9.846 1.482 3.117 1.00 97.88 86 TYR A CA 1
ATOM 678 C C . TYR A 1 86 ? 9.168 2.027 4.385 1.00 97.88 86 TYR A C 1
ATOM 680 O O . TYR A 1 86 ? 8.835 1.306 5.338 1.00 97.88 86 TYR A O 1
ATOM 688 N N . SER A 1 87 ? 9.084 3.357 4.487 1.00 98.31 87 SER A N 1
ATOM 689 C CA . SER A 1 87 ? 8.584 4.025 5.688 1.00 98.31 87 SER A CA 1
ATOM 690 C C . SER A 1 87 ? 7.088 3.805 5.911 1.00 98.31 87 SER A C 1
ATOM 692 O O . SER A 1 87 ? 6.641 3.860 7.064 1.00 98.31 87 SER A O 1
ATOM 694 N N . LEU A 1 88 ? 6.303 3.526 4.863 1.00 98.38 88 LEU A N 1
ATOM 695 C CA . LEU A 1 88 ? 4.883 3.212 5.010 1.00 98.38 88 LEU A CA 1
ATOM 696 C C . LEU A 1 88 ? 4.665 1.780 5.495 1.00 98.38 88 LEU A C 1
ATOM 698 O O . LEU A 1 88 ? 3.866 1.592 6.416 1.00 98.38 88 LEU A O 1
ATOM 702 N N . GLU A 1 89 ? 5.390 0.802 4.954 1.00 97.88 89 GLU A N 1
ATOM 703 C CA . GLU A 1 89 ? 5.400 -0.563 5.491 1.00 97.88 89 GLU A CA 1
ATOM 704 C C . GLU A 1 89 ? 5.822 -0.554 6.968 1.00 97.88 89 GLU A C 1
ATOM 706 O O . GLU A 1 89 ? 5.096 -1.048 7.839 1.00 97.88 89 GLU A O 1
ATOM 711 N N . THR A 1 90 ? 6.938 0.118 7.275 1.00 98.25 90 THR A N 1
ATOM 712 C CA . THR A 1 90 ? 7.443 0.269 8.649 1.00 98.25 90 THR A CA 1
ATOM 713 C C . THR A 1 90 ? 6.389 0.887 9.565 1.00 98.25 90 THR A C 1
ATOM 715 O O . THR A 1 90 ? 6.190 0.420 10.689 1.00 98.25 90 THR A O 1
ATOM 718 N N . TYR A 1 91 ? 5.674 1.918 9.099 1.00 98.44 91 TYR A N 1
ATOM 719 C CA . TYR A 1 91 ? 4.584 2.524 9.859 1.00 98.44 91 TYR A CA 1
ATOM 720 C C . TYR A 1 91 ? 3.496 1.499 10.199 1.00 98.44 91 TYR A C 1
ATOM 722 O O . TYR A 1 91 ? 3.140 1.384 11.371 1.00 98.44 91 TYR A O 1
ATOM 730 N N . ILE A 1 92 ? 2.997 0.729 9.227 1.00 98.25 92 ILE A N 1
ATOM 731 C CA . ILE A 1 92 ? 1.935 -0.261 9.470 1.00 98.25 92 ILE A CA 1
ATOM 732 C C . ILE A 1 92 ? 2.400 -1.302 10.490 1.00 98.25 92 ILE A C 1
ATOM 734 O O . ILE A 1 92 ? 1.736 -1.496 11.514 1.00 98.25 92 ILE A O 1
ATOM 738 N N . LEU A 1 93 ? 3.568 -1.908 10.265 1.00 96.94 93 LEU A N 1
ATOM 739 C CA . LEU A 1 93 ? 4.109 -2.955 11.133 1.00 96.94 93 LEU A CA 1
ATOM 740 C C . LEU A 1 93 ? 4.388 -2.442 12.553 1.00 96.94 93 LEU A C 1
ATOM 742 O O . LEU A 1 93 ? 4.099 -3.134 13.530 1.00 96.94 93 LEU A O 1
ATOM 746 N N . SER A 1 94 ? 4.843 -1.191 12.696 1.00 97.94 94 SER A N 1
ATOM 747 C CA . SER A 1 94 ? 5.067 -0.561 14.008 1.00 97.94 94 SER A CA 1
ATOM 748 C C . SER A 1 94 ? 3.787 -0.373 14.831 1.00 97.94 94 SER A C 1
ATOM 750 O O . SER A 1 94 ? 3.851 -0.189 16.045 1.00 97.94 94 SER A O 1
ATOM 752 N N . THR A 1 95 ? 2.619 -0.422 14.186 1.00 96.44 95 THR A N 1
ATOM 753 C CA . THR A 1 95 ? 1.316 -0.241 14.840 1.00 96.44 95 THR A CA 1
ATOM 754 C C . THR A 1 95 ? 0.613 -1.554 15.177 1.00 96.44 95 THR A C 1
ATOM 756 O O . THR A 1 95 ? -0.540 -1.509 15.597 1.00 96.44 95 THR A O 1
ATOM 759 N N . ASN A 1 96 ? 1.286 -2.705 15.029 1.00 96.69 96 ASN A N 1
ATOM 760 C CA . ASN A 1 96 ? 0.719 -4.040 15.257 1.00 96.69 96 ASN A CA 1
ATOM 761 C C . ASN A 1 96 ? -0.499 -4.344 14.356 1.00 96.69 96 ASN A C 1
ATOM 763 O O . ASN A 1 96 ? -1.521 -4.852 14.819 1.00 96.69 96 ASN A O 1
ATOM 767 N N . HIS A 1 97 ? -0.384 -4.008 13.069 1.00 98.12 97 HIS A N 1
ATOM 768 C CA . HIS A 1 97 ? -1.377 -4.305 12.032 1.00 98.12 97 HIS A CA 1
ATOM 769 C C . HIS A 1 97 ? -0.762 -5.127 10.895 1.00 98.12 97 HIS A C 1
ATOM 771 O O . HIS A 1 97 ? 0.447 -5.359 10.855 1.00 98.12 97 HIS A O 1
ATOM 777 N N . TYR A 1 98 ? -1.612 -5.556 9.961 1.00 96.44 98 TYR A N 1
ATOM 778 C CA . TYR A 1 98 ? -1.223 -6.367 8.812 1.00 96.44 98 TYR A CA 1
ATOM 779 C C . TYR A 1 98 ? -1.323 -5.579 7.510 1.00 96.44 98 TYR A C 1
ATOM 781 O O . TYR A 1 98 ? -2.181 -4.708 7.350 1.00 96.44 98 TYR A O 1
ATOM 789 N N . GLN A 1 99 ? -0.497 -5.960 6.545 1.00 97.56 99 GLN A N 1
ATOM 790 C CA . GLN A 1 99 ? -0.614 -5.519 5.164 1.00 97.56 99 GLN A CA 1
ATOM 791 C C . GLN A 1 99 ? -0.557 -6.741 4.235 1.00 97.56 99 GLN A C 1
ATOM 793 O O . GLN A 1 99 ? 0.087 -7.735 4.575 1.00 97.56 99 GLN A O 1
ATOM 798 N N . ILE A 1 100 ? -1.324 -6.713 3.142 1.00 98.19 100 ILE A N 1
ATOM 799 C CA . ILE A 1 100 ? -1.427 -7.823 2.185 1.00 98.19 100 ILE A CA 1
ATOM 800 C C . ILE A 1 100 ? -1.042 -7.318 0.795 1.00 98.19 100 ILE A C 1
ATOM 802 O O . ILE A 1 100 ? -1.736 -6.470 0.223 1.00 98.19 100 ILE A O 1
ATOM 806 N N . GLU A 1 101 ? 0.040 -7.874 0.265 1.00 97.69 101 GLU A N 1
ATOM 807 C CA . GLU A 1 101 ? 0.605 -7.539 -1.043 1.00 97.69 101 GLU A CA 1
ATOM 808 C C . GLU A 1 101 ? 0.136 -8.509 -2.127 1.00 97.69 101 GLU A C 1
ATOM 810 O O . GLU A 1 101 ? -0.372 -9.596 -1.834 1.00 97.69 101 GLU A O 1
ATOM 815 N N . LEU A 1 102 ? 0.357 -8.130 -3.391 1.00 96.94 102 LEU A N 1
ATOM 816 C CA . LEU A 1 102 ? 0.142 -8.992 -4.559 1.00 96.94 102 LEU A CA 1
ATOM 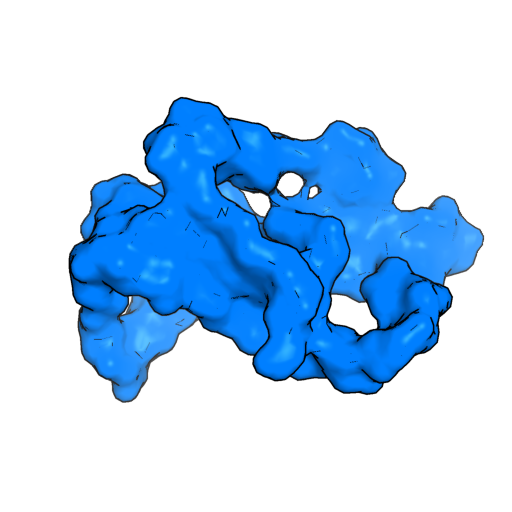817 C C . LEU A 1 102 ? -1.281 -9.576 -4.660 1.00 96.94 102 LEU A C 1
ATOM 819 O O . LEU A 1 102 ? -1.476 -10.718 -5.082 1.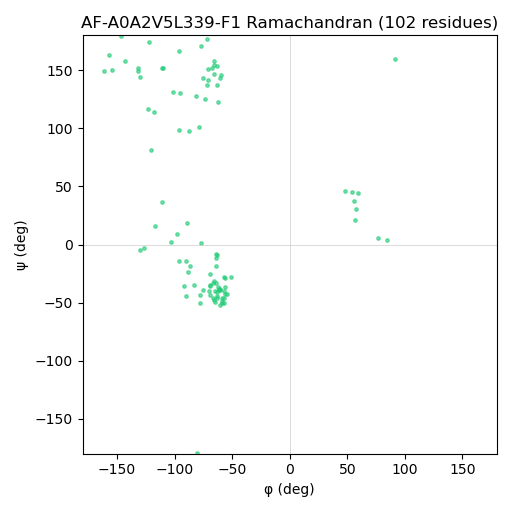00 96.94 102 LEU A O 1
ATOM 823 N N . LEU A 1 103 ? -2.289 -8.781 -4.293 1.00 97.94 103 LEU A N 1
ATOM 824 C CA . LEU A 1 103 ? -3.700 -9.122 -4.502 1.00 97.94 103 LEU A CA 1
ATOM 825 C C . LEU A 1 103 ? -4.043 -9.245 -6.001 1.00 97.94 103 LEU A C 1
ATOM 827 O O . LEU A 1 103 ? -3.428 -8.578 -6.833 1.00 97.94 103 LEU A O 1
ATOM 831 N N . THR A 1 104 ? -5.067 -10.043 -6.331 1.00 93.19 104 THR A N 1
ATOM 832 C CA . THR A 1 104 ? -5.614 -10.231 -7.691 1.00 93.19 104 THR A CA 1
ATOM 833 C C . THR A 1 104 ? -7.137 -10.241 -7.715 1.00 93.19 104 THR A C 1
ATOM 835 O O . THR A 1 104 ? -7.754 -10.493 -6.656 1.00 93.19 104 THR A O 1
#

Radius of gyration: 14.0 Å; Cα contacts (8 Å, |Δi|>4): 170; chains: 1; bounding box: 38×26×33 Å

Mean predicted aligned error: 2.19 Å

Foldseek 3Di:
DLVVVVVVCVVPNAQAAQAEAEDDDVLLVQPPPPCSLQCADPVRQGADDADDPVNLCCCCPVRVYQEYEYQHPANDGSNCVSVVNNVVVVVQVVVVGYYYYNDD

Sequence (104 aa):
MIERVKKWEKDHGQIPGGAFVAMRTDWSKRWPDATKMENKDGKGAAHYPGWSLPALKFLYQERRITASGHETTDTDPGIAASKDDYSLETYILSTNHYQIELLT

Secondary structure (DSSP, 8-state):
-HHHHHHHHHHH-PPPTT-EEEE--SGGGGTT-HHHHH-B-TTS-B------HHHHHIIIIIS--SEEEESSS-SS-HHHHTTT--HHHHHHHHTT-EEE-S--

Solvent-accessible surface area (backbone atoms only — not comparable to full-atom values): 5828 Å² total; per-residue (Å²): 107,49,62,58,55,55,50,47,27,74,77,71,48,76,72,55,67,64,33,76,50,68,54,86,74,73,50,39,77,32,60,89,41,62,68,61,56,46,33,52,49,100,85,65,42,22,64,42,75,45,64,49,66,68,36,51,49,45,40,48,71,76,32,39,38,48,29,44,31,32,32,37,95,45,56,30,27,22,65,39,47,62,69,76,40,51,64,53,46,50,51,44,53,74,67,79,46,50,76,46,64,62,44,125

Nearest PDB structures (foldseek):
  5nmp-assembly5_J  TM=8.960E-01  e=3.226E-07  Ralstonia pseudosolanacearum GMI1000
  5nna-assembly1_B  TM=8.897E-01  e=8.422E-07  Roseibium aggregatum
  8f9x-assembly2_D  TM=9.322E-01  e=1.814E-06  Ruegeria pomeroyi DSS-3
  8e5t-assembly1_e  TM=3.246E-01  e=2.201E+00  Saccharomyces cerevisiae BY4741
  6jdo-assembly1_A  TM=4.622E-01  e=6.961E+00  Pasteurella multocida

pLDDT: mean 97.59, std 2.21, range [77.25, 98.69]